Protein AF-A0A2E3MVT3-F1 (afdb_monomer_lite)

Foldseek 3Di:
DLLVVLLVLLLCLLQVLLVVLLVVCVVVVVPPVSVVSSVVSVVVSVVSSVVLVCVLVVLQVVLVVVLVVDPDVVVNCVSNVVSPVCSNCSSVVVSVVSNVVSVVVVVVVVVVPD

Secondary structure (DSSP, 8-state):
-HHHHHHHHHHHHHHHHHHHHHHHHHHTT-TTHHHHHHHHHHHHHHHHHHHHHHHHHHHHHHHHHHHHT---HHHHHHHHHHHHHHHHHHHHHHHHHHHHHHHHHHHHHHHHH-

Sequence (114 aa):
MAVNHADGTALIGGLACPLAAGLAAISAEAGWLTCGCLLVSLPAGVMVFLLIRVLGYGALRLGMRLGSLTTWPWLQSLLCVPFFLAYLLLPMVVVGAGFIGTWWVTIWFIRAVL

Radius of gyration: 18.71 Å; chains: 1; bounding box: 42×18×57 Å

Structure (mmCIF, N/CA/C/O backbone):
data_AF-A0A2E3MVT3-F1
#
_entry.id   AF-A0A2E3MVT3-F1
#
loop_
_atom_site.group_PDB
_atom_site.id
_atom_site.type_symbol
_atom_site.label_atom_id
_atom_site.label_alt_id
_atom_site.label_comp_id
_atom_site.label_asym_id
_atom_site.label_entity_id
_atom_site.label_seq_id
_atom_site.pdbx_PDB_ins_code
_atom_site.Cartn_x
_atom_site.Cartn_y
_atom_site.Cartn_z
_atom_site.occupancy
_atom_site.B_iso_or_equiv
_atom_site.auth_seq_id
_atom_site.auth_comp_id
_atom_site.auth_asym_id
_atom_site.auth_atom_id
_atom_site.pdbx_PDB_model_num
ATOM 1 N N . MET A 1 1 ? -18.138 8.383 4.996 1.00 43.34 1 MET A N 1
ATOM 2 C CA . MET A 1 1 ? -17.336 9.238 4.086 1.00 43.34 1 MET A CA 1
ATOM 3 C C . MET A 1 1 ? -15.835 8.962 4.161 1.00 43.34 1 MET A C 1
ATOM 5 O O . MET A 1 1 ? -15.246 8.831 3.101 1.00 43.34 1 MET A O 1
ATOM 9 N N . ALA A 1 2 ? -15.219 8.785 5.342 1.00 43.81 2 ALA A N 1
ATOM 10 C CA . ALA A 1 2 ? -13.787 8.435 5.456 1.00 43.81 2 ALA A CA 1
ATOM 11 C C . ALA A 1 2 ? -13.383 7.159 4.683 1.00 43.81 2 ALA A C 1
ATOM 13 O O . ALA A 1 2 ? -12.296 7.097 4.119 1.00 43.81 2 ALA A O 1
ATOM 14 N N . VAL A 1 3 ? -14.304 6.191 4.588 1.00 48.38 3 VAL A N 1
ATOM 15 C CA . VAL A 1 3 ? -14.106 4.919 3.876 1.00 48.38 3 VAL A CA 1
ATOM 16 C C . VAL A 1 3 ? -13.865 5.111 2.369 1.00 48.38 3 VAL A C 1
ATOM 18 O O . VAL A 1 3 ? -12.964 4.507 1.801 1.00 48.38 3 VAL A O 1
ATOM 21 N N . ASN A 1 4 ? -14.590 6.040 1.736 1.00 59.56 4 ASN A N 1
ATOM 22 C CA . ASN A 1 4 ? -14.395 6.360 0.317 1.00 59.56 4 ASN A CA 1
ATOM 23 C C . ASN A 1 4 ? -13.137 7.204 0.077 1.00 59.56 4 ASN A C 1
ATOM 25 O O . ASN A 1 4 ? -12.577 7.171 -1.015 1.00 59.56 4 ASN A O 1
ATOM 29 N N . HIS A 1 5 ? -12.693 7.965 1.081 1.00 59.44 5 HIS A N 1
ATOM 30 C CA . HIS A 1 5 ? -11.538 8.844 0.936 1.00 59.44 5 HIS A CA 1
ATOM 31 C C . HIS A 1 5 ? -10.219 8.066 0.947 1.00 59.44 5 HIS A C 1
ATOM 33 O O . HIS A 1 5 ? -9.362 8.352 0.118 1.00 59.44 5 HIS A O 1
ATOM 39 N N . ALA A 1 6 ? -10.086 7.078 1.840 1.00 59.25 6 ALA A N 1
ATOM 40 C CA . ALA A 1 6 ? -8.917 6.199 1.926 1.00 59.25 6 ALA A CA 1
ATOM 41 C C . ALA A 1 6 ? -8.811 5.249 0.721 1.00 59.25 6 ALA A C 1
ATOM 43 O O . ALA A 1 6 ? -7.721 5.054 0.186 1.00 59.25 6 ALA A O 1
ATOM 44 N N . ASP A 1 7 ? -9.943 4.714 0.250 1.00 61.44 7 ASP A N 1
ATOM 45 C CA . ASP A 1 7 ? -9.978 3.906 -0.973 1.00 61.44 7 ASP A CA 1
ATOM 46 C C . ASP A 1 7 ? -9.640 4.767 -2.207 1.00 61.44 7 ASP A C 1
ATOM 48 O O . ASP A 1 7 ? -8.890 4.331 -3.078 1.00 61.44 7 ASP A O 1
ATOM 52 N N . GLY A 1 8 ? -10.109 6.020 -2.256 1.00 61.19 8 GLY A N 1
ATOM 53 C CA . GLY A 1 8 ? -9.776 6.968 -3.322 1.00 61.19 8 GLY A CA 1
ATOM 54 C C . GLY A 1 8 ? -8.291 7.340 -3.368 1.00 61.19 8 GLY A C 1
ATOM 55 O O . GLY A 1 8 ? -7.684 7.291 -4.436 1.00 61.19 8 GLY A O 1
ATOM 56 N N . THR A 1 9 ? -7.670 7.668 -2.230 1.00 64.62 9 THR A N 1
ATOM 57 C CA . THR A 1 9 ? -6.231 7.990 -2.181 1.00 64.62 9 THR A CA 1
ATOM 58 C C . THR A 1 9 ? -5.347 6.777 -2.439 1.00 64.62 9 THR A C 1
ATOM 60 O O . THR A 1 9 ? -4.337 6.915 -3.127 1.00 64.62 9 THR A O 1
ATOM 63 N N . ALA A 1 10 ? -5.727 5.590 -1.959 1.00 62.28 10 ALA A N 1
ATOM 64 C CA . ALA A 1 10 ? -5.006 4.355 -2.258 1.00 62.28 10 ALA A CA 1
ATOM 65 C C . ALA A 1 10 ? -5.084 3.992 -3.751 1.00 62.28 10 ALA A C 1
ATOM 67 O O . ALA A 1 10 ? -4.077 3.599 -4.336 1.00 62.28 10 ALA A O 1
ATOM 68 N N . LEU A 1 11 ? -6.256 4.154 -4.378 1.00 65.69 11 LEU A N 1
ATOM 69 C CA . LEU A 1 11 ? -6.448 3.886 -5.805 1.00 65.69 11 LEU A CA 1
ATOM 70 C C . LEU A 1 11 ? -5.658 4.880 -6.663 1.00 65.69 11 LEU A C 1
ATOM 72 O O . LEU A 1 11 ? -4.899 4.475 -7.542 1.00 65.69 11 LEU A O 1
ATOM 76 N N . ILE A 1 12 ? -5.809 6.179 -6.386 1.00 66.44 12 ILE A N 1
ATOM 77 C CA . ILE A 1 12 ? -5.125 7.233 -7.138 1.00 66.44 12 ILE A CA 1
ATOM 78 C C . ILE A 1 12 ? -3.618 7.107 -6.949 1.00 66.44 12 ILE A C 1
ATOM 80 O O . ILE A 1 12 ? -2.897 7.096 -7.935 1.00 66.44 12 ILE A O 1
ATOM 84 N N . GLY A 1 13 ? -3.115 6.961 -5.724 1.00 62.25 13 GLY A N 1
ATOM 85 C CA . GLY A 1 13 ? -1.673 6.892 -5.502 1.00 62.25 13 GLY A CA 1
ATOM 86 C C . GLY A 1 13 ? -1.031 5.586 -5.976 1.00 62.25 13 GLY A C 1
ATOM 87 O O . GLY A 1 13 ? 0.084 5.618 -6.496 1.00 62.25 13 GLY A O 1
ATOM 88 N N . GLY A 1 14 ? -1.746 4.459 -5.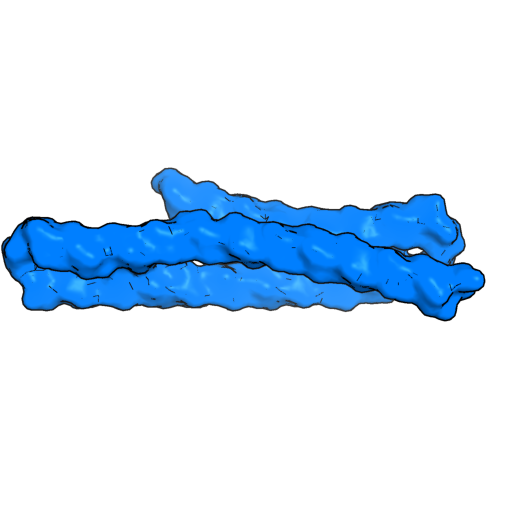878 1.00 61.09 14 GLY A N 1
ATOM 89 C CA . GLY A 1 14 ? -1.294 3.165 -6.395 1.00 61.09 14 GLY A CA 1
ATOM 90 C C . GLY A 1 14 ? -1.222 3.104 -7.924 1.00 61.09 14 GLY A C 1
ATOM 91 O O . GLY A 1 14 ? -0.380 2.389 -8.459 1.00 61.09 14 GLY A O 1
ATOM 92 N N . LEU A 1 15 ? -2.057 3.875 -8.631 1.00 64.88 15 LEU A N 1
ATOM 93 C CA . LEU A 1 15 ? -2.074 3.938 -10.099 1.00 64.88 15 LEU A CA 1
ATOM 94 C C . LEU A 1 15 ? -1.281 5.123 -10.670 1.00 64.88 15 LEU A C 1
ATOM 96 O O . LEU A 1 15 ? -0.673 4.998 -11.731 1.00 64.88 15 LEU A O 1
ATOM 100 N N . ALA A 1 16 ? -1.251 6.269 -9.987 1.00 66.44 16 ALA A N 1
ATOM 101 C CA . ALA A 1 16 ? -0.632 7.491 -10.501 1.00 66.44 16 ALA A CA 1
ATOM 102 C C . ALA A 1 16 ? 0.897 7.401 -10.567 1.00 66.44 16 ALA A C 1
ATOM 104 O O . ALA A 1 16 ? 1.477 7.868 -11.541 1.00 66.44 16 ALA A O 1
ATOM 105 N N . CYS A 1 17 ? 1.555 6.780 -9.581 1.00 65.00 17 CYS A N 1
ATOM 106 C CA . CYS A 1 17 ? 3.013 6.598 -9.601 1.00 65.00 17 CYS A CA 1
ATOM 107 C C . CYS A 1 17 ? 3.499 5.755 -10.800 1.00 65.00 17 CYS A C 1
ATOM 109 O O . CYS A 1 17 ? 4.375 6.221 -11.530 1.00 65.00 17 CYS A O 1
ATOM 111 N N . PRO A 1 18 ? 2.936 4.560 -11.069 1.00 62.84 18 PRO A N 1
ATOM 112 C CA . PRO A 1 18 ? 3.346 3.767 -12.225 1.00 62.84 18 PRO A CA 1
ATOM 113 C C . PRO A 1 18 ? 2.964 4.400 -13.572 1.00 62.84 18 PRO A C 1
ATOM 115 O O . PRO A 1 18 ? 3.744 4.324 -14.522 1.00 62.84 18 PRO A O 1
ATOM 118 N N . LEU A 1 19 ? 1.823 5.097 -13.652 1.00 65.31 19 LEU A N 1
ATOM 119 C CA . LEU A 1 19 ? 1.452 5.875 -14.840 1.00 65.31 19 LEU A CA 1
ATOM 120 C C . LEU A 1 19 ? 2.429 7.031 -15.097 1.00 65.31 19 LEU A C 1
ATOM 122 O O . LEU A 1 19 ? 2.846 7.227 -16.235 1.00 65.31 19 LEU A O 1
ATOM 126 N N . ALA A 1 20 ? 2.837 7.763 -14.057 1.00 65.31 20 ALA A N 1
ATOM 127 C CA . ALA A 1 20 ? 3.815 8.842 -14.174 1.00 65.31 20 ALA A CA 1
ATOM 128 C C . ALA A 1 20 ? 5.194 8.324 -14.611 1.00 65.31 20 ALA A C 1
ATOM 130 O O . ALA A 1 20 ? 5.825 8.940 -15.466 1.00 65.31 20 ALA A O 1
ATOM 131 N N . ALA A 1 21 ? 5.635 7.171 -14.097 1.00 62.62 21 ALA A N 1
ATOM 132 C CA . ALA A 1 21 ? 6.863 6.517 -14.552 1.00 62.62 21 ALA A CA 1
ATOM 133 C C . ALA A 1 21 ? 6.786 6.083 -16.022 1.00 62.62 21 ALA A C 1
ATOM 135 O O . ALA A 1 21 ? 7.730 6.301 -16.780 1.00 62.62 21 ALA A O 1
ATOM 136 N N . GLY A 1 22 ? 5.652 5.513 -16.441 1.00 61.47 22 GLY A N 1
ATOM 137 C CA . GLY A 1 22 ? 5.408 5.154 -17.838 1.00 61.47 22 GLY A CA 1
ATOM 138 C C . GLY A 1 22 ? 5.444 6.372 -18.762 1.00 61.47 22 GLY A C 1
ATOM 139 O O . GLY A 1 22 ? 6.123 6.345 -19.783 1.00 61.47 22 GLY A O 1
ATOM 140 N N . LEU A 1 23 ? 4.780 7.466 -18.376 1.00 64.25 23 LEU A N 1
ATOM 141 C CA . LEU A 1 23 ? 4.772 8.723 -19.132 1.00 64.25 23 LEU A CA 1
ATOM 142 C C . LEU A 1 23 ? 6.156 9.384 -19.193 1.00 64.25 23 LEU A C 1
ATOM 144 O O . LEU A 1 23 ? 6.554 9.849 -20.260 1.00 64.25 23 LEU A O 1
ATOM 148 N N . ALA A 1 24 ? 6.913 9.381 -18.092 1.00 62.06 24 ALA A N 1
ATOM 149 C CA . ALA A 1 24 ? 8.285 9.884 -18.068 1.00 62.06 24 ALA A CA 1
ATOM 150 C C . ALA A 1 24 ? 9.196 9.078 -19.010 1.00 62.06 24 ALA A C 1
ATOM 152 O O . ALA A 1 24 ? 9.964 9.660 -19.775 1.00 62.06 24 ALA A O 1
ATOM 153 N N . ALA A 1 25 ? 9.056 7.750 -19.035 1.00 60.12 25 ALA A N 1
ATOM 154 C CA . ALA A 1 25 ? 9.809 6.892 -19.945 1.00 60.12 25 ALA A CA 1
ATOM 155 C C . ALA A 1 25 ? 9.417 7.102 -21.424 1.00 60.12 25 ALA A C 1
ATOM 157 O O . ALA A 1 25 ? 10.286 7.075 -22.293 1.00 60.12 25 ALA A O 1
ATOM 158 N N . ILE A 1 26 ? 8.136 7.374 -21.717 1.00 62.78 26 ILE A N 1
ATOM 159 C CA . ILE A 1 26 ? 7.666 7.746 -23.068 1.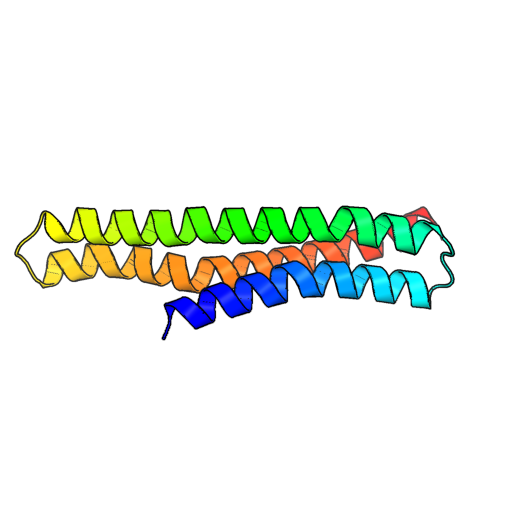00 62.78 26 ILE A CA 1
ATOM 160 C C . ILE A 1 26 ? 8.270 9.084 -23.504 1.00 62.78 26 ILE A C 1
ATOM 162 O O . ILE A 1 26 ? 8.729 9.206 -24.637 1.00 62.78 26 ILE A O 1
ATOM 166 N N . SER A 1 27 ? 8.320 10.072 -22.603 1.00 63.22 27 SER A N 1
ATOM 167 C CA . SER A 1 27 ? 8.911 11.386 -22.894 1.00 63.22 27 SER A CA 1
ATOM 168 C C . SER A 1 27 ? 10.426 11.350 -23.130 1.00 63.22 27 SER A C 1
ATOM 170 O O . SER A 1 27 ? 10.966 12.274 -23.727 1.00 63.22 27 SER A O 1
ATOM 172 N N . ALA A 1 28 ? 11.100 10.276 -22.707 1.00 61.31 28 ALA A N 1
ATOM 173 C CA . ALA A 1 28 ? 12.526 10.040 -22.925 1.00 61.31 28 ALA A CA 1
ATOM 174 C C . ALA A 1 28 ? 12.828 9.224 -24.204 1.00 61.31 28 ALA A C 1
ATOM 176 O O . ALA A 1 28 ? 13.915 8.672 -24.327 1.00 61.31 28 ALA A O 1
ATOM 177 N N . GLU A 1 29 ? 11.866 9.102 -25.131 1.00 61.94 29 GLU A N 1
ATOM 178 C CA . GLU A 1 29 ? 11.986 8.352 -26.397 1.00 61.94 29 GLU A CA 1
ATOM 179 C C . GLU A 1 29 ? 12.326 6.854 -26.244 1.00 61.94 29 GLU A C 1
ATOM 181 O O . GLU A 1 29 ? 12.753 6.204 -27.197 1.00 61.94 29 GLU A O 1
ATOM 186 N N . ALA A 1 30 ? 12.075 6.245 -25.077 1.00 55.25 30 ALA A N 1
ATOM 187 C CA . ALA A 1 30 ? 12.486 4.867 -24.772 1.00 55.25 30 ALA A CA 1
ATOM 188 C C . ALA A 1 30 ? 11.737 3.750 -25.552 1.00 55.25 30 ALA A C 1
ATOM 190 O O . ALA A 1 30 ? 11.818 2.572 -25.199 1.00 55.25 30 ALA A O 1
ATOM 191 N N . GLY A 1 31 ? 11.024 4.079 -26.635 1.00 58.56 31 GLY A N 1
ATOM 192 C CA . GLY A 1 31 ? 10.428 3.112 -27.562 1.00 58.56 31 GLY A CA 1
ATOM 193 C C . GLY A 1 31 ? 9.469 2.104 -26.908 1.00 58.56 31 GLY A C 1
ATOM 194 O O . GLY A 1 31 ? 8.894 2.346 -25.847 1.00 58.56 31 GLY A O 1
ATOM 195 N N . TRP A 1 32 ? 9.294 0.938 -27.541 1.00 58.69 32 TRP A N 1
ATOM 196 C CA . TRP A 1 32 ? 8.335 -0.120 -27.164 1.00 58.69 32 TRP A CA 1
ATOM 197 C C . TRP A 1 32 ? 8.516 -0.685 -25.739 1.00 58.69 32 TRP A C 1
ATOM 199 O O . TRP A 1 32 ? 7.584 -1.276 -25.190 1.00 58.69 32 TRP A O 1
ATOM 209 N N . LEU A 1 33 ? 9.680 -0.477 -25.111 1.00 55.81 33 LEU A N 1
ATOM 210 C CA . LEU A 1 33 ? 9.955 -0.873 -23.721 1.00 55.81 33 LEU A CA 1
ATOM 211 C C . LEU A 1 33 ? 9.041 -0.153 -22.716 1.00 55.81 33 LEU A C 1
ATOM 213 O O . LEU A 1 33 ? 8.691 -0.712 -21.677 1.00 55.81 33 LEU A O 1
ATOM 217 N N . THR A 1 34 ? 8.577 1.050 -23.058 1.00 59.66 34 THR A N 1
ATOM 218 C CA . THR A 1 34 ? 7.642 1.838 -22.240 1.00 59.66 34 THR A CA 1
ATOM 219 C C . THR A 1 34 ? 6.274 1.168 -22.083 1.00 59.66 34 THR A C 1
ATOM 221 O O . THR A 1 34 ? 5.710 1.158 -20.986 1.00 59.66 34 THR A O 1
ATOM 224 N N . CYS A 1 35 ? 5.776 0.512 -23.137 1.00 58.81 35 CYS A N 1
ATOM 225 C CA . CYS A 1 35 ? 4.550 -0.288 -23.092 1.00 58.81 35 CYS A CA 1
ATOM 226 C C . CYS A 1 35 ? 4.690 -1.493 -22.149 1.00 58.81 35 CYS A C 1
ATOM 228 O O . CYS A 1 35 ? 3.746 -1.822 -21.430 1.00 58.81 35 CYS A O 1
ATOM 230 N N . GLY A 1 36 ? 5.871 -2.121 -22.107 1.00 59.38 36 GLY A N 1
ATOM 231 C CA . GLY A 1 36 ? 6.172 -3.217 -21.181 1.00 59.38 36 GLY A CA 1
ATOM 232 C C . GLY A 1 36 ? 6.154 -2.765 -19.719 1.00 59.38 36 GLY A C 1
ATOM 233 O O . GLY A 1 36 ? 5.530 -3.411 -18.878 1.00 59.38 36 GLY A O 1
ATOM 234 N N . CYS A 1 37 ? 6.749 -1.608 -19.423 1.00 62.72 37 CYS A N 1
ATOM 235 C CA . CYS A 1 37 ? 6.704 -1.018 -18.085 1.00 62.72 37 CYS A CA 1
ATOM 236 C C . CYS A 1 37 ? 5.272 -0.674 -17.647 1.00 62.72 37 CYS A C 1
ATOM 238 O O . CYS A 1 37 ? 4.897 -0.964 -16.512 1.00 62.72 37 CYS A O 1
ATOM 240 N N . LEU A 1 38 ? 4.436 -0.120 -18.532 1.00 63.62 38 LEU A N 1
ATOM 241 C CA . LEU A 1 38 ? 3.016 0.134 -18.241 1.00 63.62 38 LEU A CA 1
ATOM 242 C C . LEU A 1 38 ? 2.231 -1.162 -17.972 1.00 63.62 38 LEU A C 1
ATOM 244 O O . LEU A 1 38 ? 1.474 -1.232 -17.003 1.00 63.62 38 LEU A O 1
ATOM 248 N N . LEU A 1 39 ? 2.459 -2.208 -18.773 1.00 66.81 39 LEU A N 1
ATOM 249 C CA . LEU A 1 39 ? 1.809 -3.514 -18.610 1.00 66.81 39 LEU A CA 1
ATOM 250 C C . LEU A 1 39 ? 2.174 -4.221 -17.301 1.00 66.81 39 LEU A C 1
ATOM 252 O O . LEU A 1 39 ? 1.322 -4.888 -16.724 1.00 66.81 39 LEU A O 1
ATOM 256 N N . VAL A 1 40 ? 3.412 -4.082 -16.821 1.00 67.88 40 VAL A N 1
ATOM 257 C CA . VAL A 1 40 ? 3.858 -4.691 -15.553 1.00 67.88 40 VAL A CA 1
ATOM 258 C C . VAL A 1 40 ? 3.432 -3.852 -14.346 1.00 67.88 40 VAL A C 1
ATOM 260 O O . VAL A 1 40 ? 3.113 -4.382 -13.280 1.00 67.88 40 VAL A O 1
ATOM 263 N N . SER A 1 41 ? 3.397 -2.534 -14.503 1.00 65.44 41 SER A N 1
ATOM 264 C CA . SER A 1 41 ? 3.182 -1.610 -13.393 1.00 65.44 41 SER A CA 1
ATOM 265 C C . SER A 1 41 ? 1.710 -1.436 -13.000 1.00 65.44 41 SER A C 1
ATOM 267 O O . SER A 1 41 ? 1.413 -1.274 -11.817 1.00 65.44 41 SER A O 1
ATOM 269 N N . LEU A 1 42 ? 0.773 -1.568 -13.945 1.00 69.56 42 LEU A N 1
ATOM 270 C CA . LEU A 1 42 ? -0.670 -1.597 -13.671 1.00 69.56 42 LEU A CA 1
ATOM 271 C C . LEU A 1 42 ? -1.097 -2.734 -12.718 1.00 69.56 42 LEU A C 1
ATOM 273 O O . LEU A 1 42 ? -1.698 -2.437 -11.684 1.00 69.56 42 LEU A O 1
ATOM 277 N N . PRO A 1 43 ? -0.797 -4.021 -12.991 1.00 73.31 43 PRO A N 1
ATOM 278 C CA . PRO A 1 43 ? -1.169 -5.111 -12.092 1.00 73.31 43 PRO A CA 1
ATOM 279 C C . PRO A 1 43 ? -0.448 -5.016 -10.745 1.00 73.31 43 PRO A C 1
ATOM 281 O O . PRO A 1 43 ? -1.050 -5.331 -9.719 1.00 73.31 43 PRO A O 1
ATOM 284 N N . ALA A 1 44 ? 0.794 -4.519 -10.717 1.00 70.31 44 ALA A N 1
ATOM 285 C CA . ALA A 1 44 ? 1.496 -4.237 -9.468 1.00 70.31 44 ALA A CA 1
ATOM 286 C C . ALA A 1 44 ? 0.764 -3.168 -8.633 1.00 70.31 44 ALA A C 1
ATOM 288 O O . ALA A 1 44 ? 0.520 -3.382 -7.446 1.00 70.31 44 ALA A O 1
ATOM 289 N N . GLY A 1 45 ? 0.334 -2.062 -9.252 1.00 68.12 45 GLY A N 1
ATOM 290 C CA . GLY A 1 45 ? -0.449 -1.011 -8.593 1.00 68.12 45 GLY A CA 1
ATOM 291 C C . GLY A 1 45 ? -1.797 -1.511 -8.064 1.00 68.12 45 GLY A C 1
ATOM 292 O O . GLY A 1 45 ? -2.175 -1.206 -6.932 1.00 68.12 45 GLY A O 1
ATOM 293 N N . VAL A 1 46 ? -2.494 -2.354 -8.835 1.00 73.25 46 VAL A N 1
ATOM 294 C CA . VAL A 1 46 ? -3.756 -2.987 -8.410 1.00 73.25 46 VAL A CA 1
ATOM 295 C C . VAL A 1 46 ? -3.539 -3.951 -7.241 1.00 73.25 46 VAL A C 1
ATOM 297 O O . VAL A 1 46 ? -4.321 -3.938 -6.291 1.00 73.25 46 VAL A O 1
ATOM 300 N N . MET A 1 47 ? -2.475 -4.759 -7.259 1.00 75.19 47 MET A N 1
ATOM 301 C CA . MET A 1 47 ? -2.145 -5.662 -6.150 1.00 75.19 47 MET A CA 1
ATOM 302 C C . MET A 1 47 ? -1.826 -4.897 -4.868 1.00 75.19 47 MET A C 1
ATOM 304 O O . MET A 1 47 ? -2.325 -5.254 -3.802 1.00 75.19 47 MET A O 1
ATOM 308 N N . VAL A 1 48 ? -1.057 -3.810 -4.967 1.00 73.31 48 VAL A N 1
ATOM 309 C CA . VAL A 1 48 ? -0.766 -2.928 -3.830 1.00 73.31 48 VAL A CA 1
ATOM 310 C C . VAL A 1 48 ? -2.054 -2.306 -3.288 1.00 73.31 48 VAL A C 1
ATOM 312 O O . VAL A 1 48 ? -2.284 -2.345 -2.081 1.00 73.31 48 VAL A O 1
ATOM 315 N N . PHE A 1 49 ? -2.942 -1.814 -4.157 1.00 74.06 49 PHE A N 1
ATOM 316 C CA . PHE A 1 49 ? -4.251 -1.298 -3.751 1.00 74.06 49 PHE A CA 1
ATOM 317 C C . PHE A 1 49 ? -5.083 -2.349 -2.999 1.00 74.06 49 PHE A C 1
ATOM 319 O O . PHE A 1 49 ? -5.588 -2.074 -1.909 1.00 74.06 49 PHE A O 1
ATOM 326 N N . LEU A 1 50 ? -5.198 -3.566 -3.540 1.00 76.56 50 LEU A N 1
ATOM 327 C CA . LEU A 1 50 ? -5.936 -4.655 -2.896 1.00 76.56 50 LEU A CA 1
ATOM 328 C C . LEU A 1 50 ? -5.329 -5.029 -1.540 1.00 76.56 50 LEU A C 1
ATOM 330 O O . LEU A 1 50 ? -6.071 -5.249 -0.583 1.00 76.56 50 LEU A O 1
ATOM 334 N N . LEU A 1 51 ? -3.999 -5.049 -1.433 1.00 80.62 51 LEU A N 1
ATOM 335 C CA . LEU A 1 51 ? -3.297 -5.334 -0.185 1.00 80.62 51 LEU A CA 1
ATOM 336 C C . LEU A 1 51 ? -3.595 -4.271 0.885 1.00 80.62 51 LEU A C 1
ATOM 338 O O . LEU A 1 51 ? -3.969 -4.621 2.004 1.00 80.62 51 LEU A O 1
ATOM 342 N N . ILE A 1 52 ? -3.495 -2.981 0.537 1.00 78.19 52 ILE A N 1
ATOM 343 C CA . ILE A 1 52 ? -3.844 -1.860 1.430 1.00 78.19 52 ILE A CA 1
ATOM 344 C C . ILE A 1 52 ? -5.290 -1.993 1.886 1.00 78.19 52 ILE A C 1
ATOM 346 O O . ILE A 1 52 ? -5.581 -1.833 3.069 1.00 78.19 52 ILE A O 1
ATOM 350 N N . ARG A 1 53 ? -6.190 -2.314 0.954 1.00 78.19 53 ARG A N 1
ATOM 351 C CA . ARG A 1 53 ? -7.609 -2.488 1.235 1.00 78.19 53 ARG A CA 1
ATOM 352 C C . ARG A 1 53 ? -7.808 -3.590 2.275 1.00 78.19 53 ARG A C 1
ATOM 354 O O . ARG A 1 53 ? -8.378 -3.345 3.335 1.00 78.19 53 ARG A O 1
ATOM 361 N N . VAL A 1 54 ? -7.276 -4.785 2.028 1.00 82.75 54 VAL A N 1
ATOM 362 C CA . VAL A 1 54 ? -7.396 -5.928 2.948 1.00 82.75 54 VAL A CA 1
ATOM 363 C C . VAL A 1 54 ? -6.808 -5.608 4.325 1.00 82.75 54 VAL A C 1
ATOM 365 O O . VAL A 1 54 ? -7.460 -5.869 5.337 1.00 82.75 54 VAL A O 1
ATOM 368 N N . LEU A 1 55 ? -5.620 -5.002 4.381 1.00 81.31 55 LEU A N 1
ATOM 369 C CA . LEU A 1 55 ? -4.953 -4.655 5.639 1.00 81.31 55 LEU A CA 1
ATOM 370 C C . LEU A 1 55 ? -5.691 -3.551 6.404 1.00 81.31 55 LEU A C 1
ATOM 372 O O . LEU A 1 55 ? -5.897 -3.675 7.610 1.00 81.31 55 LEU A O 1
ATOM 376 N N . GLY A 1 56 ? -6.140 -2.505 5.713 1.00 79.62 56 GLY A N 1
ATOM 377 C CA . GLY A 1 56 ? -6.869 -1.386 6.299 1.00 79.62 56 GLY A CA 1
ATOM 378 C C . GLY A 1 56 ? -8.219 -1.813 6.873 1.00 79.62 56 GLY A C 1
ATOM 379 O O . GLY A 1 56 ? -8.504 -1.546 8.042 1.00 79.62 56 GLY A O 1
ATOM 380 N N . TYR A 1 57 ? -9.031 -2.538 6.095 1.00 80.88 57 TYR A N 1
ATOM 381 C CA . TYR A 1 57 ? -10.305 -3.077 6.584 1.00 80.88 57 TYR A CA 1
ATOM 382 C C . TYR A 1 57 ? -10.098 -4.150 7.661 1.00 80.88 57 TYR A C 1
ATOM 384 O O . TYR A 1 57 ? -10.889 -4.231 8.602 1.00 80.88 57 TYR A O 1
ATOM 392 N N . GLY A 1 58 ? -9.025 -4.941 7.566 1.00 82.38 58 GLY A N 1
ATOM 393 C CA . GLY A 1 58 ? -8.628 -5.899 8.594 1.00 82.38 58 GLY A CA 1
ATOM 394 C C . GLY A 1 58 ? -8.336 -5.220 9.932 1.00 82.38 58 GLY A C 1
ATOM 395 O O . GLY A 1 58 ? -8.913 -5.607 10.947 1.00 82.38 58 GLY A O 1
ATOM 396 N N . ALA A 1 59 ? -7.517 -4.165 9.926 1.00 81.00 59 ALA A N 1
ATOM 397 C CA . ALA A 1 59 ? -7.186 -3.375 11.110 1.00 81.00 59 ALA A CA 1
ATOM 398 C C . ALA A 1 59 ? -8.430 -2.726 11.736 1.00 81.00 59 ALA A C 1
ATOM 400 O O . ALA A 1 59 ? -8.637 -2.822 12.945 1.00 81.00 59 ALA A O 1
ATOM 401 N N . LEU A 1 60 ? -9.308 -2.141 10.915 1.00 81.38 60 LEU A N 1
ATOM 402 C CA . LEU A 1 60 ? -10.569 -1.545 11.370 1.00 81.38 60 LEU A CA 1
ATOM 403 C C . LEU A 1 60 ? -11.495 -2.584 12.011 1.00 81.38 60 LEU A C 1
ATOM 405 O O . LEU A 1 60 ? -12.040 -2.352 13.090 1.00 81.38 60 LEU A O 1
ATOM 409 N N . ARG A 1 61 ? -11.638 -3.757 11.382 1.00 84.50 61 ARG A N 1
ATOM 410 C CA . ARG A 1 61 ? -12.437 -4.866 11.919 1.00 84.50 61 ARG A CA 1
ATOM 411 C C . ARG A 1 61 ? -11.868 -5.376 13.240 1.00 84.50 61 ARG A C 1
ATOM 413 O O . ARG A 1 61 ? -12.640 -5.708 14.138 1.00 84.50 61 ARG A O 1
ATOM 420 N N . LEU A 1 62 ? -10.543 -5.423 13.369 1.00 83.81 62 LEU A N 1
ATOM 421 C CA . LEU A 1 62 ? -9.865 -5.817 14.602 1.00 83.81 62 LEU A CA 1
ATOM 422 C C . LEU A 1 62 ? -10.129 -4.803 15.724 1.00 83.81 62 LEU A C 1
ATOM 424 O O . LEU A 1 62 ? -10.525 -5.205 16.815 1.00 83.81 62 LEU A O 1
ATOM 428 N N . GLY A 1 63 ? -10.018 -3.504 15.425 1.00 82.06 63 GLY A N 1
ATOM 429 C CA . GLY A 1 63 ? -10.335 -2.421 16.358 1.00 82.06 63 GLY A CA 1
ATOM 430 C C . GLY A 1 63 ? -11.785 -2.458 16.840 1.00 82.06 63 GLY A C 1
ATOM 431 O O . GLY A 1 63 ? -12.029 -2.428 18.043 1.00 82.06 63 GLY A O 1
ATOM 432 N N . MET A 1 64 ? -12.750 -2.637 15.930 1.00 82.56 64 MET A N 1
ATOM 433 C CA . MET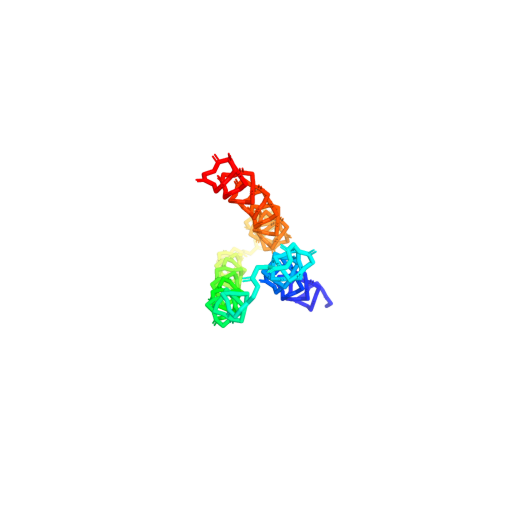 A 1 64 ? -14.164 -2.782 16.306 1.00 82.56 64 MET A CA 1
ATOM 434 C C . MET A 1 64 ? -14.419 -4.032 17.156 1.00 82.56 64 MET A C 1
ATOM 436 O O . MET A 1 64 ? -15.177 -3.976 18.122 1.00 82.56 64 MET A O 1
ATOM 440 N N . ARG A 1 65 ? -13.779 -5.161 16.825 1.00 85.94 65 ARG A N 1
ATOM 441 C CA . ARG A 1 65 ? -13.932 -6.416 17.573 1.00 85.94 65 ARG A CA 1
ATOM 442 C C . ARG A 1 65 ? -13.374 -6.289 18.988 1.00 85.94 65 ARG A C 1
ATOM 444 O O . ARG A 1 65 ? -14.043 -6.698 19.929 1.00 85.94 65 ARG A O 1
ATOM 451 N N . LEU A 1 66 ? -12.201 -5.679 19.145 1.00 82.31 66 LEU A N 1
ATOM 452 C CA . LEU A 1 66 ? -11.610 -5.399 20.454 1.00 82.31 66 LEU A CA 1
ATOM 453 C C . LEU A 1 66 ? -12.457 -4.398 21.249 1.00 82.31 66 LEU A C 1
ATOM 455 O O . LEU A 1 66 ? -12.717 -4.620 22.426 1.00 82.31 66 LEU A O 1
ATOM 459 N N . GLY A 1 67 ? -12.960 -3.350 20.593 1.00 80.31 67 GLY A N 1
ATOM 460 C CA . GLY A 1 67 ? -13.859 -2.376 21.208 1.00 80.31 67 GLY A CA 1
ATOM 461 C C . GLY A 1 67 ? -15.182 -2.985 21.685 1.00 80.31 67 GLY A C 1
ATOM 462 O O . GLY A 1 67 ? -15.698 -2.565 22.714 1.00 80.31 67 GLY A O 1
ATOM 463 N N . SER A 1 68 ? -15.702 -4.006 20.994 1.00 82.75 68 SER A N 1
ATOM 464 C CA . SER A 1 68 ? -16.948 -4.697 21.372 1.00 82.75 68 SER A CA 1
ATOM 465 C C . SER A 1 68 ? -16.833 -5.582 22.617 1.00 82.75 68 SER A C 1
ATOM 467 O O . SER A 1 68 ? -17.848 -5.947 23.201 1.00 82.75 68 SER A O 1
ATOM 469 N N . LEU A 1 69 ? -15.609 -5.916 23.040 1.00 86.00 69 LEU A N 1
ATOM 470 C CA . LEU A 1 69 ? -15.361 -6.715 24.244 1.00 86.00 69 LEU A CA 1
ATOM 471 C C . LEU A 1 69 ? -15.444 -5.882 25.529 1.00 86.00 69 LEU A C 1
ATOM 473 O O . LEU A 1 69 ? -15.354 -6.429 26.625 1.00 86.00 69 LEU A O 1
ATOM 477 N N . THR A 1 70 ? -15.593 -4.562 25.409 1.00 82.25 70 THR A N 1
ATOM 478 C CA . THR A 1 70 ? -15.571 -3.633 26.537 1.00 82.25 70 THR A CA 1
ATOM 479 C C . THR A 1 70 ? -16.828 -2.772 26.524 1.00 82.25 70 THR A C 1
ATOM 481 O O . THR A 1 70 ? -17.204 -2.231 25.489 1.00 82.25 70 THR A O 1
ATOM 484 N N . THR A 1 71 ? -17.449 -2.584 27.686 1.00 81.56 71 THR A N 1
ATOM 485 C CA . THR A 1 71 ? -18.581 -1.658 27.876 1.00 81.56 71 THR A CA 1
ATOM 486 C C . THR A 1 71 ? -18.139 -0.267 28.334 1.00 81.56 71 THR A C 1
ATOM 488 O O . THR A 1 71 ? -18.966 0.630 28.478 1.00 81.56 71 THR A O 1
ATOM 491 N N . TRP A 1 72 ? -16.839 -0.077 28.580 1.00 88.88 72 TRP A N 1
ATOM 492 C CA . TRP A 1 72 ? -16.287 1.161 29.117 1.00 88.88 72 TRP A CA 1
ATOM 493 C C . TRP A 1 72 ? -15.928 2.102 27.961 1.00 88.88 72 TRP A C 1
ATOM 495 O O . TRP A 1 72 ? -14.993 1.810 27.210 1.00 88.88 72 TRP A O 1
ATOM 505 N N . PRO A 1 73 ? -16.602 3.256 27.818 1.00 82.31 73 PRO A N 1
ATOM 506 C CA . PRO A 1 73 ? -16.461 4.109 26.635 1.00 82.31 73 PRO A CA 1
ATOM 507 C C . PRO A 1 73 ? -15.039 4.662 26.453 1.00 82.31 73 PRO A C 1
ATOM 509 O O . PRO A 1 73 ? -14.570 4.848 25.328 1.00 82.31 73 PRO A O 1
ATOM 512 N N . TRP A 1 74 ? -14.314 4.880 27.554 1.00 86.44 74 TRP A N 1
ATOM 513 C CA . TRP A 1 74 ? -12.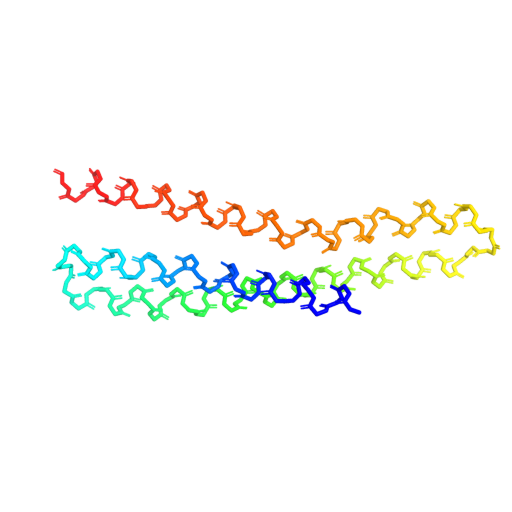933 5.361 27.512 1.00 86.44 74 TRP A CA 1
ATOM 514 C C . TRP A 1 74 ? -11.961 4.291 26.994 1.00 86.44 74 TRP A C 1
ATOM 516 O O . TRP A 1 74 ? -11.129 4.565 26.130 1.00 86.44 74 TRP A O 1
ATOM 526 N N . LEU A 1 75 ? -12.126 3.045 27.450 1.00 83.75 75 LEU A N 1
ATOM 527 C CA . LEU A 1 75 ? -11.318 1.905 27.012 1.00 83.75 75 LEU A CA 1
ATOM 528 C C . LEU A 1 75 ? -11.619 1.539 25.552 1.00 83.75 75 LEU A C 1
ATOM 530 O O . LEU A 1 75 ? -10.709 1.264 24.773 1.00 83.75 75 LEU A O 1
ATOM 534 N N . GLN A 1 76 ? -12.892 1.622 25.158 1.00 83.12 76 GLN A N 1
ATOM 535 C CA . GLN A 1 76 ? -13.326 1.434 23.778 1.00 83.12 76 GLN A CA 1
ATOM 536 C C . GLN A 1 76 ? -12.680 2.463 22.838 1.00 83.12 76 GLN A C 1
ATOM 538 O O . GLN A 1 76 ? -12.226 2.106 21.752 1.00 83.12 76 GLN A O 1
ATOM 543 N N . SER A 1 77 ? -12.581 3.724 23.270 1.00 82.50 77 SER A N 1
ATOM 544 C CA . SER A 1 77 ? -11.924 4.791 22.506 1.00 82.50 77 SER A CA 1
ATOM 545 C C . SER A 1 77 ? -10.418 4.547 22.380 1.00 82.50 77 SER A C 1
ATOM 547 O O . SER A 1 77 ? -9.883 4.594 21.275 1.00 82.50 77 SER A O 1
ATOM 549 N N . LEU A 1 78 ? -9.744 4.201 23.481 1.00 83.94 78 LEU A N 1
ATOM 550 C CA . LEU A 1 78 ? -8.316 3.860 23.496 1.00 83.94 78 LEU A CA 1
ATOM 551 C C . LEU A 1 78 ? -7.967 2.699 22.560 1.00 83.94 78 LEU A C 1
ATOM 553 O O . LEU A 1 78 ? -6.916 2.720 21.926 1.00 83.94 78 LEU A O 1
ATOM 557 N N . LEU A 1 79 ? -8.850 1.705 22.456 1.00 82.62 79 LEU A N 1
ATOM 558 C CA . LEU A 1 79 ? -8.654 0.558 21.577 1.00 82.62 79 LEU A CA 1
ATOM 559 C C . LEU A 1 79 ? -8.988 0.882 20.119 1.00 82.62 79 LEU A C 1
ATOM 561 O O . LEU A 1 79 ? -8.234 0.476 19.250 1.00 82.62 79 LEU A O 1
ATOM 565 N N . CYS A 1 80 ? -10.064 1.619 19.818 1.00 81.81 80 CYS A N 1
ATOM 566 C CA . CYS A 1 80 ? -10.481 1.899 18.434 1.00 81.81 80 CYS A CA 1
ATOM 567 C C . CYS A 1 80 ? -9.655 2.989 17.733 1.00 81.81 80 CYS A C 1
ATOM 569 O O . CYS A 1 80 ? -9.361 2.858 16.542 1.00 81.81 80 CYS A O 1
ATOM 571 N N . VAL A 1 81 ? -9.294 4.066 18.440 1.00 84.50 81 VAL A N 1
ATOM 572 C CA . VAL A 1 81 ? -8.578 5.224 17.875 1.00 84.50 81 VAL A CA 1
ATOM 573 C C . VAL A 1 81 ? -7.286 4.840 17.139 1.00 84.50 81 VAL A C 1
ATOM 575 O O . VAL A 1 81 ? -7.137 5.285 16.001 1.00 84.50 81 VAL A O 1
ATOM 578 N N . PRO A 1 82 ? -6.373 4.004 17.676 1.00 83.81 82 PRO A N 1
ATOM 579 C CA . PRO A 1 82 ? -5.136 3.663 16.972 1.00 83.81 82 PRO A CA 1
ATOM 580 C C . PRO A 1 82 ? -5.381 2.892 15.669 1.00 83.81 82 PRO A C 1
ATOM 582 O O . PRO A 1 82 ? -4.713 3.167 14.675 1.00 83.81 82 PRO A O 1
ATOM 585 N N . PHE A 1 83 ? -6.362 1.982 15.616 1.00 83.06 83 PHE A N 1
ATOM 586 C CA . PHE A 1 83 ? -6.689 1.267 14.372 1.00 83.06 83 PHE A CA 1
ATOM 587 C C . PHE A 1 83 ? -7.351 2.177 13.340 1.00 83.06 83 PHE A C 1
ATOM 589 O O . PHE A 1 83 ? -7.102 2.035 12.144 1.00 83.06 83 PHE A O 1
ATOM 596 N N . PHE A 1 84 ? -8.163 3.135 13.790 1.00 80.38 84 PHE A N 1
ATOM 597 C CA . PHE A 1 84 ? -8.742 4.140 12.906 1.00 80.38 84 PHE A CA 1
ATOM 598 C C . PHE A 1 84 ? -7.666 5.077 12.340 1.00 80.38 84 PHE A C 1
ATOM 600 O O . PHE A 1 84 ? -7.678 5.392 11.151 1.00 80.38 84 PHE A O 1
ATOM 607 N N . LEU A 1 85 ? -6.691 5.465 13.169 1.00 83.56 85 LEU A N 1
ATOM 608 C CA . LEU A 1 85 ? -5.533 6.248 12.741 1.00 83.56 85 LEU A CA 1
ATOM 609 C C . LEU A 1 85 ? -4.678 5.467 11.736 1.00 83.56 85 LEU A C 1
ATOM 611 O O . LEU A 1 85 ? -4.300 6.005 10.699 1.00 83.56 85 LEU A O 1
ATOM 615 N N . ALA A 1 86 ? -4.424 4.184 12.011 1.00 80.75 86 ALA A N 1
ATOM 616 C CA . ALA A 1 86 ? -3.697 3.299 11.109 1.00 80.75 86 ALA A CA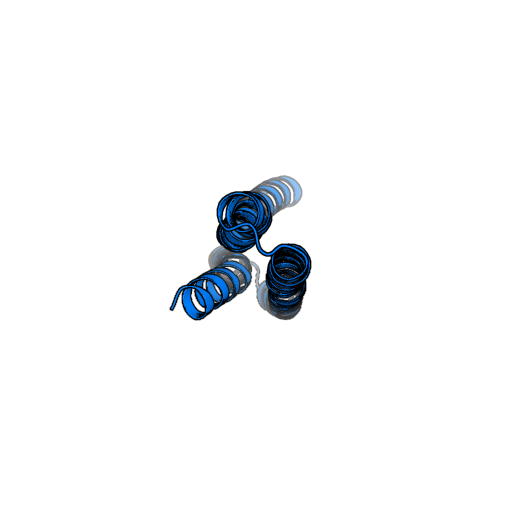 1
ATOM 617 C C . ALA A 1 86 ? -4.411 3.179 9.757 1.00 80.75 86 ALA A C 1
ATOM 619 O O . ALA A 1 86 ? -3.768 3.308 8.723 1.00 80.75 86 ALA A O 1
ATOM 620 N N . TYR A 1 87 ? -5.736 3.023 9.747 1.00 78.25 87 TYR A N 1
ATOM 621 C CA . TYR A 1 87 ? -6.527 3.007 8.515 1.00 78.25 87 TYR A CA 1
ATOM 622 C C . TYR A 1 87 ? -6.396 4.298 7.689 1.00 78.25 87 TYR A C 1
ATOM 624 O O . TYR A 1 87 ? -6.343 4.241 6.464 1.00 78.25 87 TYR A O 1
ATOM 632 N N . LEU A 1 88 ? -6.315 5.457 8.348 1.00 78.00 88 LEU A N 1
ATOM 633 C CA . LEU A 1 88 ? -6.153 6.762 7.698 1.00 78.00 88 LEU A CA 1
ATOM 634 C C . LEU A 1 88 ? -4.735 7.000 7.163 1.00 78.00 88 LEU A C 1
ATOM 636 O O . LEU A 1 88 ? -4.570 7.601 6.102 1.00 78.00 88 LEU A O 1
ATOM 640 N N . LEU A 1 89 ? -3.716 6.548 7.895 1.00 81.00 89 LEU A N 1
ATOM 641 C CA . LEU A 1 89 ? -2.310 6.786 7.563 1.00 81.00 89 LEU A CA 1
ATOM 642 C C . LEU A 1 89 ? -1.746 5.763 6.575 1.00 81.00 89 LEU A C 1
ATOM 644 O O . LEU A 1 89 ? -0.897 6.123 5.763 1.00 81.00 89 LEU A O 1
ATOM 648 N N . LEU A 1 90 ? -2.219 4.512 6.607 1.00 79.94 90 LEU A N 1
ATOM 649 C CA . LEU A 1 90 ? -1.717 3.429 5.755 1.00 79.94 90 LEU A CA 1
ATOM 650 C C . LEU A 1 90 ? -1.721 3.796 4.256 1.00 79.94 90 LEU A C 1
ATOM 652 O O . LEU A 1 90 ? -0.685 3.610 3.618 1.00 79.94 90 LEU A O 1
ATOM 656 N N . PRO A 1 91 ? -2.794 4.382 3.681 1.00 74.38 91 PRO A N 1
ATOM 657 C CA . PRO A 1 91 ? -2.785 4.823 2.290 1.00 74.38 91 PRO A CA 1
ATOM 658 C C . PRO A 1 91 ? -1.704 5.878 2.042 1.00 74.38 91 PRO A C 1
ATOM 660 O O . PRO A 1 91 ? -0.921 5.737 1.113 1.00 74.38 91 PRO A O 1
ATOM 663 N N . MET A 1 92 ? -1.607 6.898 2.901 1.00 76.56 92 MET A N 1
ATOM 664 C CA . MET A 1 92 ? -0.655 8.005 2.737 1.00 76.56 92 MET A CA 1
ATOM 665 C C . MET A 1 92 ? 0.798 7.527 2.770 1.00 76.56 92 MET A C 1
ATOM 667 O O . MET A 1 92 ? 1.607 7.945 1.942 1.00 76.56 92 MET A O 1
ATOM 671 N N . VAL A 1 93 ? 1.122 6.615 3.691 1.00 79.88 93 VAL A N 1
ATOM 672 C CA . VAL A 1 93 ? 2.461 6.022 3.799 1.00 79.88 93 VAL A CA 1
ATOM 673 C C . VAL A 1 93 ? 2.803 5.231 2.540 1.00 79.88 93 VAL A C 1
ATOM 675 O O . VAL A 1 93 ? 3.915 5.352 2.032 1.00 79.88 93 VAL A O 1
ATOM 678 N N . VAL A 1 94 ? 1.857 4.460 1.999 1.00 75.69 94 VAL A N 1
ATOM 679 C CA . VAL A 1 94 ? 2.109 3.660 0.795 1.00 75.69 94 VAL A CA 1
ATOM 680 C C . VAL A 1 94 ? 2.234 4.530 -0.452 1.00 75.69 94 VAL A C 1
ATOM 682 O O . VAL A 1 94 ? 3.116 4.278 -1.267 1.00 75.69 94 VAL A O 1
ATOM 685 N N . VAL A 1 95 ? 1.437 5.593 -0.583 1.00 71.44 95 VAL A N 1
ATOM 686 C CA . VAL A 1 95 ? 1.613 6.571 -1.669 1.00 71.44 95 VAL A CA 1
ATOM 687 C C . VAL A 1 95 ? 2.979 7.254 -1.572 1.00 71.44 95 VAL A C 1
ATOM 689 O O . VAL A 1 95 ? 3.681 7.357 -2.577 1.00 71.44 95 VAL A O 1
ATOM 692 N N . GLY A 1 96 ? 3.401 7.654 -0.369 1.00 73.50 96 GLY A N 1
ATOM 693 C CA . GLY A 1 96 ? 4.730 8.225 -0.139 1.00 73.50 96 GLY A CA 1
ATOM 694 C C . GLY A 1 96 ? 5.863 7.252 -0.481 1.00 73.50 96 GLY A C 1
ATOM 695 O O . GLY A 1 96 ? 6.800 7.618 -1.188 1.00 73.50 96 GLY A O 1
ATOM 696 N N . ALA A 1 97 ? 5.757 5.995 -0.045 1.00 73.75 97 ALA A N 1
ATOM 697 C CA . ALA A 1 97 ? 6.722 4.946 -0.371 1.00 73.75 97 ALA A CA 1
ATOM 698 C C . ALA A 1 97 ? 6.765 4.650 -1.878 1.00 73.75 97 ALA A C 1
ATOM 700 O O . ALA A 1 97 ? 7.847 4.491 -2.442 1.00 73.75 97 ALA A O 1
ATOM 701 N N . GLY A 1 98 ? 5.603 4.638 -2.538 1.00 70.00 98 GLY A N 1
ATOM 702 C CA . GLY A 1 98 ? 5.480 4.507 -3.986 1.00 70.00 98 GLY A CA 1
ATOM 703 C C . GLY A 1 98 ? 6.205 5.634 -4.714 1.00 70.00 98 GLY A C 1
ATOM 704 O O . GLY A 1 98 ? 7.034 5.361 -5.578 1.00 70.00 98 GLY A O 1
ATOM 705 N N . PHE A 1 99 ? 5.983 6.889 -4.318 1.00 70.06 99 PHE A N 1
ATOM 706 C CA . PHE A 1 99 ? 6.668 8.043 -4.903 1.00 70.06 99 PHE A CA 1
ATOM 707 C C . PHE A 1 99 ? 8.192 7.957 -4.739 1.00 70.06 99 PHE A C 1
ATOM 709 O O . PHE A 1 99 ? 8.925 8.075 -5.721 1.00 70.06 99 PHE A O 1
ATOM 716 N N . ILE A 1 100 ? 8.673 7.676 -3.523 1.00 76.12 100 ILE A N 1
ATOM 717 C CA . ILE A 1 100 ? 10.110 7.552 -3.229 1.00 76.12 100 ILE A CA 1
ATOM 718 C C . ILE A 1 100 ? 10.735 6.401 -4.023 1.00 76.12 100 ILE A C 1
ATOM 720 O O . ILE A 1 100 ? 11.805 6.573 -4.604 1.00 76.12 100 ILE A O 1
ATOM 724 N N . GLY A 1 101 ? 10.071 5.243 -4.073 1.00 72.12 101 GLY A N 1
ATOM 725 C CA . GLY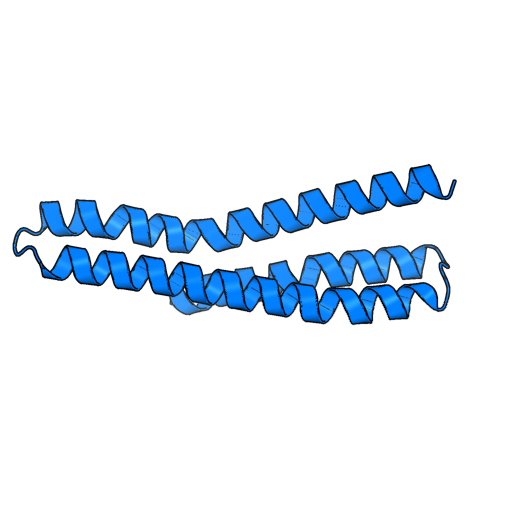 A 1 101 ? 10.545 4.079 -4.818 1.00 72.12 101 GLY A CA 1
ATOM 726 C C . GLY A 1 101 ? 10.625 4.357 -6.315 1.00 72.12 101 GLY A C 1
ATOM 727 O O . GLY A 1 101 ? 11.643 4.079 -6.940 1.00 72.12 101 GLY A O 1
ATOM 728 N N . THR A 1 102 ? 9.593 4.988 -6.875 1.00 69.50 102 THR A N 1
ATOM 729 C CA . THR A 1 102 ? 9.553 5.354 -8.297 1.00 69.50 102 THR A CA 1
ATOM 730 C C . THR A 1 102 ? 10.663 6.350 -8.637 1.00 69.50 102 THR A C 1
ATOM 732 O O . THR A 1 102 ? 11.387 6.167 -9.614 1.00 69.50 102 THR A O 1
ATOM 735 N N . TRP A 1 103 ? 10.860 7.364 -7.790 1.00 69.12 103 TRP A N 1
ATOM 736 C CA . TRP A 1 103 ? 11.942 8.342 -7.914 1.00 69.12 103 TRP A CA 1
ATOM 737 C C . TRP A 1 103 ? 13.330 7.684 -7.877 1.00 69.12 103 TRP A C 1
ATOM 739 O O . TRP A 1 103 ? 14.162 7.933 -8.749 1.00 69.12 103 TRP A O 1
ATOM 749 N N . TRP A 1 104 ? 13.574 6.794 -6.910 1.00 72.44 104 TRP A N 1
ATOM 750 C CA . TRP A 1 104 ? 14.838 6.061 -6.782 1.00 72.44 104 TRP A CA 1
ATOM 751 C C . TRP A 1 104 ? 15.123 5.151 -7.975 1.00 72.44 104 TRP A C 1
ATOM 753 O O . TRP A 1 104 ? 16.235 5.171 -8.502 1.00 72.44 104 TRP A O 1
ATOM 763 N N . VAL A 1 105 ? 14.125 4.382 -8.421 1.00 71.12 105 VAL A N 1
ATOM 764 C CA . VAL A 1 105 ? 14.244 3.512 -9.601 1.00 71.12 105 VAL A CA 1
ATOM 765 C C . VAL A 1 105 ? 14.543 4.342 -10.845 1.00 71.12 105 VAL A C 1
ATOM 767 O O . VAL A 1 105 ? 15.390 3.952 -11.641 1.00 71.12 105 VAL A O 1
ATOM 770 N N . THR A 1 106 ? 13.919 5.515 -10.979 1.00 65.62 106 THR A N 1
ATOM 771 C CA . THR A 1 106 ? 14.157 6.426 -12.106 1.00 65.62 106 THR A CA 1
ATOM 772 C C . THR A 1 106 ? 15.598 6.942 -12.101 1.00 65.62 106 THR A C 1
ATOM 774 O O . THR A 1 106 ? 16.278 6.854 -13.119 1.00 65.62 106 THR A O 1
ATOM 777 N N . ILE A 1 107 ? 16.109 7.405 -10.952 1.00 72.88 107 ILE A N 1
ATOM 778 C CA . ILE A 1 107 ? 17.514 7.834 -10.817 1.00 72.88 107 ILE A CA 1
ATOM 779 C C . ILE A 1 107 ? 18.475 6.689 -11.138 1.00 72.88 107 ILE A C 1
ATOM 781 O O . ILE A 1 107 ? 19.462 6.895 -11.844 1.00 72.88 107 ILE A O 1
ATOM 785 N N . TRP A 1 108 ? 18.215 5.495 -10.602 1.00 76.12 108 TRP A N 1
ATOM 786 C CA . TRP A 1 108 ? 19.059 4.330 -10.848 1.00 76.12 108 TRP A CA 1
ATOM 787 C C . TRP A 1 108 ? 19.080 3.965 -12.332 1.00 76.12 108 TRP A C 1
ATOM 789 O O . TRP A 1 108 ? 20.154 3.762 -12.886 1.00 76.12 108 TRP A O 1
ATOM 799 N N . PHE A 1 109 ? 17.917 3.954 -12.986 1.00 66.81 109 PHE A N 1
ATOM 800 C CA . PHE A 1 109 ? 17.800 3.637 -14.405 1.00 66.81 109 PHE A CA 1
ATOM 801 C C . PHE A 1 109 ? 18.558 4.645 -15.273 1.00 66.81 109 PHE A C 1
ATOM 803 O O . PHE A 1 109 ? 19.321 4.242 -16.144 1.00 66.81 109 PHE A O 1
ATOM 810 N N . ILE A 1 110 ? 18.426 5.944 -14.979 1.00 68.94 110 ILE A N 1
ATOM 811 C CA . ILE A 1 110 ? 19.185 7.001 -15.662 1.00 68.94 110 ILE A CA 1
ATOM 812 C C . ILE A 1 110 ? 20.691 6.747 -15.527 1.00 68.94 110 ILE A C 1
ATOM 814 O O . ILE A 1 110 ? 21.386 6.769 -16.529 1.00 68.94 110 ILE A O 1
ATOM 818 N N . ARG A 1 111 ? 21.192 6.442 -14.322 1.00 69.12 111 ARG A N 1
ATOM 819 C CA . ARG A 1 111 ? 22.627 6.177 -14.083 1.00 69.12 111 ARG A CA 1
ATOM 820 C C . ARG A 1 111 ? 23.148 4.863 -14.666 1.00 69.12 111 ARG A C 1
ATOM 822 O O . ARG A 1 111 ? 24.353 4.702 -14.791 1.00 69.12 111 ARG A O 1
ATOM 829 N N . ALA A 1 112 ? 22.277 3.880 -14.872 1.00 69.81 112 ALA A N 1
ATOM 830 C CA . ALA A 1 112 ? 22.668 2.577 -15.399 1.00 69.81 112 ALA A CA 1
ATOM 831 C C . ALA A 1 112 ? 22.703 2.564 -16.935 1.00 69.81 112 ALA A C 1
ATOM 833 O O . ALA A 1 112 ? 23.379 1.719 -17.517 1.00 69.81 112 ALA A O 1
ATOM 834 N N . VAL A 1 113 ? 21.945 3.461 -17.575 1.00 59.00 113 VAL A N 1
ATOM 835 C CA . VAL A 1 113 ? 21.780 3.526 -19.034 1.00 59.00 113 VAL A CA 1
ATOM 836 C C . VAL A 1 113 ? 22.601 4.656 -19.671 1.00 59.00 113 VAL A C 1
ATOM 838 O O . VAL A 1 113 ? 23.057 4.477 -20.800 1.00 59.00 113 VAL A O 1
ATOM 841 N N . LEU A 1 114 ? 22.798 5.786 -18.977 1.00 49.78 114 LEU A N 1
ATOM 842 C CA . LEU A 1 114 ? 23.697 6.889 -19.367 1.00 49.78 114 LEU A CA 1
ATOM 843 C C . LEU A 1 114 ? 25.041 6.783 -18.645 1.00 49.78 114 LEU A C 1
ATOM 845 O O . LEU A 1 114 ? 26.068 7.036 -19.311 1.00 49.78 114 LEU A O 1
#

pLDDT: mean 71.38, std 10.02, range [43.34, 88.88]